Protein AF-A0A258T9L0-F1 (afdb_monomer_lite)

Radius of gyration: 16.33 Å; chains: 1; bounding box: 43×33×34 Å

Structure (mmCIF, N/CA/C/O backbone):
data_AF-A0A258T9L0-F1
#
_entry.id   AF-A0A258T9L0-F1
#
loop_
_atom_site.group_PDB
_atom_site.id
_atom_site.type_symbol
_atom_site.label_atom_id
_atom_site.label_alt_id
_atom_site.label_comp_id
_atom_site.label_asym_id
_atom_site.label_entity_id
_atom_site.label_seq_id
_atom_site.pdbx_PDB_ins_code
_atom_site.Cartn_x
_atom_site.Cartn_y
_atom_site.Cartn_z
_atom_site.occupancy
_atom_site.B_iso_or_equiv
_atom_site.auth_seq_id
_atom_site.auth_comp_id
_atom_site.auth_asym_id
_atom_site.auth_atom_id
_atom_site.pdbx_PDB_model_num
ATOM 1 N N . MET A 1 1 ? -24.506 11.084 -10.421 1.00 35.34 1 MET A N 1
ATOM 2 C CA . MET A 1 1 ? -24.057 11.888 -9.265 1.00 35.34 1 MET A CA 1
ATOM 3 C C . MET A 1 1 ? -23.288 10.966 -8.338 1.00 35.34 1 MET A C 1
ATOM 5 O O . MET A 1 1 ? -23.856 9.936 -7.994 1.00 35.34 1 MET A O 1
ATOM 9 N N . PRO A 1 2 ? -22.027 11.251 -7.987 1.00 38.81 2 PRO A N 1
ATOM 10 C CA . PRO A 1 2 ? -21.341 10.466 -6.970 1.00 38.81 2 PRO A CA 1
ATOM 11 C C . PRO A 1 2 ? -21.965 10.782 -5.605 1.00 38.81 2 PRO A C 1
ATOM 13 O O . PRO A 1 2 ? -22.117 11.947 -5.242 1.00 38.81 2 PRO A O 1
ATOM 16 N N . ALA A 1 3 ? -22.380 9.745 -4.882 1.00 41.25 3 ALA A N 1
ATOM 17 C CA . ALA A 1 3 ? -22.872 9.861 -3.518 1.00 41.25 3 ALA A CA 1
ATOM 18 C C . ALA A 1 3 ? -21.671 9.804 -2.564 1.00 41.25 3 ALA A C 1
ATOM 20 O O . ALA A 1 3 ? -20.994 8.782 -2.490 1.00 41.25 3 ALA A O 1
ATOM 21 N N . TYR A 1 4 ? -21.398 10.899 -1.856 1.00 42.88 4 TYR A N 1
ATOM 22 C CA . TYR A 1 4 ? -20.485 10.887 -0.715 1.00 42.88 4 TYR A CA 1
ATOM 23 C C . TYR A 1 4 ? -21.282 10.483 0.526 1.00 42.88 4 TYR A C 1
ATOM 25 O O . TYR A 1 4 ? -22.284 11.119 0.856 1.00 42.88 4 TYR A O 1
ATOM 33 N N . PHE A 1 5 ? -20.859 9.411 1.197 1.00 47.22 5 PHE A N 1
ATOM 34 C CA . PHE A 1 5 ? -21.396 9.054 2.507 1.00 47.22 5 PHE A CA 1
ATOM 35 C C . PHE A 1 5 ? -21.071 10.178 3.504 1.00 47.22 5 PHE A C 1
ATOM 37 O O . PHE A 1 5 ? -19.937 10.666 3.501 1.00 47.22 5 PHE A O 1
ATOM 44 N N . PRO A 1 6 ? -22.024 10.604 4.351 1.00 46.25 6 PRO A N 1
ATOM 45 C CA . PRO A 1 6 ? -21.731 11.568 5.400 1.00 46.25 6 PRO A CA 1
ATOM 46 C C . PRO A 1 6 ? -20.735 10.930 6.372 1.00 46.25 6 PRO A C 1
ATOM 48 O O . PRO A 1 6 ? -21.053 9.944 7.036 1.00 46.25 6 PRO A O 1
ATOM 51 N N . SER A 1 7 ? -19.511 11.459 6.435 1.00 50.47 7 SER A N 1
ATOM 52 C CA . SER A 1 7 ? -18.567 11.071 7.477 1.00 50.47 7 SER A CA 1
ATOM 53 C C . SER A 1 7 ? -19.022 11.730 8.773 1.00 50.47 7 SER A C 1
ATOM 55 O O . SER A 1 7 ? -18.854 12.940 8.946 1.00 50.47 7 SE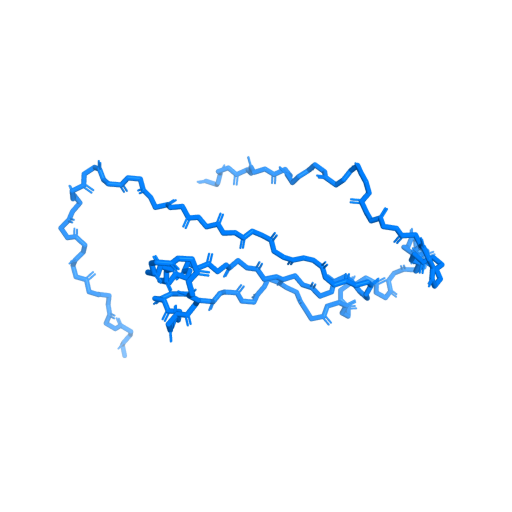R A O 1
ATOM 57 N N . GLU A 1 8 ? -19.593 10.960 9.694 1.00 51.59 8 GLU A N 1
ATOM 58 C CA . GLU A 1 8 ? -19.585 11.374 11.092 1.00 51.59 8 GLU A CA 1
ATOM 59 C C . GLU A 1 8 ? -18.115 11.450 11.503 1.00 51.59 8 GLU A C 1
ATOM 61 O O . GLU A 1 8 ? -17.449 10.433 11.689 1.00 51.59 8 GLU A O 1
ATOM 66 N N . ALA A 1 9 ? -17.576 12.668 11.522 1.00 50.50 9 ALA A N 1
ATOM 67 C CA . ALA A 1 9 ? -16.207 12.949 11.909 1.00 50.50 9 ALA A CA 1
ATOM 68 C C . ALA A 1 9 ? -16.057 12.690 13.413 1.00 50.50 9 ALA A C 1
ATOM 70 O O . ALA A 1 9 ? -16.041 13.603 14.231 1.00 50.50 9 ALA A O 1
ATOM 71 N N . THR A 1 10 ? -15.972 11.419 13.794 1.00 53.81 10 THR A N 1
ATOM 72 C CA . THR A 1 10 ? -15.267 11.048 15.013 1.00 53.81 10 THR A CA 1
ATOM 73 C C . THR A 1 10 ? -13.802 11.338 14.728 1.00 53.81 10 THR A C 1
ATOM 75 O O . THR A 1 10 ? -13.297 10.885 13.699 1.00 53.81 10 THR A O 1
ATOM 78 N N . GLU A 1 11 ? -13.129 12.093 15.598 1.00 52.19 11 GLU A N 1
ATOM 79 C CA . GLU A 1 11 ? -11.680 12.339 15.552 1.00 52.19 11 GLU A CA 1
ATOM 80 C C . GLU A 1 11 ? -10.893 11.032 15.743 1.00 52.19 11 GLU A C 1
ATOM 82 O O . GLU A 1 11 ? -10.238 10.775 16.750 1.00 52.19 11 GLU A O 1
ATOM 87 N N . SER A 1 12 ? -11.022 10.141 14.773 1.00 69.06 12 SER A N 1
ATOM 88 C CA . SER A 1 12 ? -10.426 8.827 14.746 1.00 69.06 12 SER A CA 1
ATOM 89 C C . SER A 1 12 ? -9.301 8.884 13.731 1.00 69.06 12 SER A C 1
ATOM 91 O O . SER A 1 12 ? -9.496 9.125 12.541 1.00 69.06 12 SER A O 1
ATOM 93 N N . HIS A 1 13 ? -8.082 8.726 14.229 1.00 73.06 13 HIS A N 1
ATOM 94 C CA . HIS A 1 13 ? -6.929 8.557 13.365 1.00 73.06 13 HIS A CA 1
ATOM 95 C C . HIS A 1 13 ? -7.032 7.171 12.723 1.00 73.06 13 HIS A C 1
ATOM 97 O O . HIS A 1 13 ? -7.259 6.176 13.414 1.00 73.06 13 HIS A O 1
ATOM 103 N N . ALA A 1 14 ? -6.874 7.098 11.404 1.00 83.00 14 ALA A N 1
ATOM 104 C CA . ALA A 1 14 ? -6.775 5.837 10.685 1.00 83.00 14 ALA A CA 1
ATOM 105 C C . ALA A 1 14 ? -5.303 5.540 10.382 1.00 83.00 14 ALA A C 1
ATOM 107 O O . ALA A 1 14 ? -4.581 6.408 9.896 1.00 83.00 14 ALA A O 1
ATOM 108 N N . ILE A 1 15 ? -4.867 4.311 10.663 1.00 83.88 15 ILE A N 1
ATOM 109 C CA . ILE A 1 15 ? -3.526 3.840 10.306 1.00 83.88 15 ILE A CA 1
ATOM 110 C C . ILE A 1 15 ? -3.601 3.212 8.919 1.00 83.88 15 ILE A C 1
ATOM 112 O O . ILE A 1 15 ? -4.379 2.283 8.697 1.00 83.88 15 ILE A O 1
ATOM 116 N N . PHE A 1 16 ? -2.773 3.718 8.013 1.00 89.19 16 PHE A N 1
ATOM 117 C CA . PHE A 1 16 ? -2.533 3.122 6.707 1.00 89.19 16 PHE A CA 1
ATOM 118 C C . PHE A 1 16 ? -1.100 2.606 6.640 1.00 89.19 16 PHE A C 1
ATOM 120 O O . PHE A 1 16 ? -0.183 3.218 7.186 1.00 89.19 16 PHE A O 1
ATOM 127 N N . TYR A 1 17 ? -0.923 1.492 5.943 1.00 89.19 17 TYR A N 1
ATOM 128 C CA . TYR A 1 17 ? 0.374 0.926 5.612 1.00 89.19 17 TYR A CA 1
ATOM 129 C C . TYR A 1 17 ? 0.685 1.261 4.162 1.00 89.19 17 TYR A C 1
ATOM 131 O O . TYR A 1 17 ? -0.110 0.944 3.273 1.00 89.19 17 TYR A O 1
ATOM 139 N N . LEU A 1 18 ? 1.830 1.903 3.947 1.00 89.88 18 LEU A N 1
ATOM 140 C CA . LEU A 1 18 ? 2.384 2.149 2.625 1.00 89.88 18 LEU A CA 1
ATOM 141 C C . LEU A 1 18 ? 3.244 0.957 2.221 1.00 89.88 18 LEU A C 1
ATOM 143 O O . LEU A 1 18 ? 4.197 0.612 2.919 1.00 89.88 18 LEU A O 1
ATOM 147 N N . MET A 1 19 ? 2.889 0.338 1.103 1.00 89.12 19 MET A N 1
ATOM 148 C CA . MET A 1 19 ? 3.655 -0.731 0.479 1.00 89.12 19 MET A CA 1
ATOM 149 C C . MET A 1 19 ? 4.174 -0.240 -0.867 1.00 89.12 19 MET A C 1
ATOM 151 O O . MET A 1 19 ? 3.430 0.372 -1.631 1.00 89.12 19 MET A O 1
ATOM 155 N N . VAL A 1 20 ? 5.451 -0.504 -1.135 1.00 85.81 20 VAL A N 1
ATOM 156 C CA . VAL A 1 20 ? 6.130 -0.143 -2.382 1.00 85.81 20 VAL A CA 1
ATOM 157 C C . VAL A 1 20 ? 6.813 -1.398 -2.912 1.00 85.81 20 VAL A C 1
ATOM 159 O O . VAL A 1 20 ? 7.593 -2.028 -2.194 1.00 85.81 20 VAL A O 1
ATOM 162 N N . ALA A 1 21 ? 6.470 -1.790 -4.134 1.00 84.12 21 ALA A N 1
ATOM 163 C CA . ALA A 1 21 ? 7.085 -2.902 -4.843 1.00 84.12 21 ALA A CA 1
ATOM 164 C C . ALA A 1 21 ? 8.406 -2.473 -5.506 1.00 84.12 21 ALA A C 1
ATOM 166 O O . ALA A 1 21 ? 8.705 -1.286 -5.625 1.00 84.12 21 ALA A O 1
ATOM 167 N N . ALA A 1 22 ? 9.214 -3.448 -5.931 1.00 79.44 22 ALA A N 1
ATOM 168 C CA . ALA A 1 22 ? 10.534 -3.195 -6.519 1.00 79.44 22 ALA A CA 1
ATOM 169 C C . ALA A 1 22 ? 10.474 -2.423 -7.851 1.00 79.44 22 ALA A C 1
ATOM 171 O O . ALA A 1 22 ? 11.397 -1.683 -8.178 1.00 79.44 22 ALA A O 1
ATOM 172 N N . ASP A 1 23 ? 9.374 -2.562 -8.591 1.00 78.50 23 ASP A N 1
ATOM 173 C CA . ASP A 1 23 ? 9.072 -1.809 -9.814 1.00 78.50 23 ASP A CA 1
ATOM 174 C C . ASP A 1 23 ? 8.492 -0.408 -9.535 1.00 78.50 23 ASP A C 1
ATOM 176 O O . ASP A 1 23 ? 8.164 0.333 -10.459 1.00 78.50 23 ASP A O 1
ATOM 180 N N . GLY A 1 24 ? 8.364 -0.035 -8.260 1.00 79.94 24 GLY A N 1
ATOM 181 C CA . GLY A 1 24 ? 7.798 1.233 -7.825 1.00 79.94 24 GLY A CA 1
ATOM 182 C C . GLY A 1 24 ? 6.269 1.260 -7.768 1.00 79.94 24 GLY A C 1
ATOM 183 O O . GLY A 1 24 ? 5.709 2.282 -7.371 1.00 79.94 24 GLY A O 1
ATOM 184 N N . ALA A 1 25 ? 5.560 0.168 -8.071 1.00 85.69 25 ALA A N 1
ATOM 185 C CA . ALA A 1 25 ? 4.127 0.126 -7.799 1.00 85.69 25 ALA A CA 1
ATOM 186 C C . ALA A 1 25 ? 3.876 0.376 -6.301 1.00 85.69 25 ALA A C 1
ATOM 188 O O . ALA A 1 25 ? 4.527 -0.215 -5.435 1.00 85.69 25 ALA A O 1
ATOM 189 N N . ALA A 1 26 ? 2.951 1.281 -5.984 1.00 88.56 26 ALA A N 1
ATOM 190 C CA . ALA A 1 26 ? 2.746 1.762 -4.623 1.00 88.56 26 ALA A CA 1
ATOM 191 C C . ALA A 1 26 ? 1.271 1.714 -4.233 1.00 88.56 26 ALA A C 1
ATOM 193 O O . ALA A 1 26 ? 0.393 2.161 -4.977 1.00 88.56 26 ALA A O 1
ATOM 194 N N . GLU A 1 27 ? 0.995 1.225 -3.025 1.00 92.19 27 GLU A N 1
ATOM 195 C CA . GLU A 1 27 ? -0.353 1.189 -2.469 1.00 92.19 27 GLU A CA 1
ATOM 196 C C . GLU A 1 27 ? -0.398 1.601 -0.996 1.00 92.19 27 GLU A C 1
ATOM 198 O O . GLU A 1 27 ? 0.492 1.290 -0.203 1.00 92.19 27 GLU A O 1
ATOM 203 N N . LEU A 1 28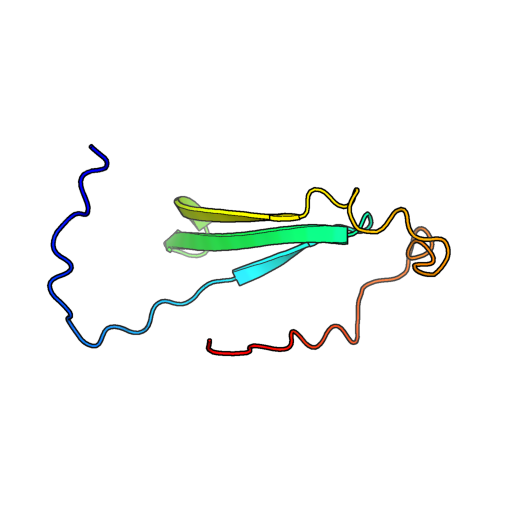 ? -1.483 2.279 -0.620 1.00 93.12 28 LEU A N 1
ATOM 204 C CA . LEU A 1 28 ? -1.870 2.498 0.769 1.00 93.12 28 LEU A CA 1
ATOM 205 C C . LEU A 1 28 ? -2.992 1.536 1.126 1.00 93.12 28 LEU A C 1
ATOM 207 O O . LEU A 1 28 ? -4.010 1.458 0.436 1.00 93.12 28 LEU A O 1
ATOM 211 N N . SER A 1 29 ? -2.837 0.830 2.238 1.00 93.25 29 SER A N 1
ATOM 212 C CA . SER A 1 29 ? -3.836 -0.130 2.699 1.00 93.25 29 SER A CA 1
ATOM 213 C C . SER A 1 29 ? -4.187 0.068 4.167 1.00 93.25 29 SER A C 1
ATOM 215 O O . SER A 1 29 ? -3.335 0.384 4.996 1.00 93.25 29 SER A O 1
ATOM 217 N N . ARG A 1 30 ? -5.459 -0.160 4.500 1.00 94.00 30 ARG A N 1
ATOM 218 C CA . ARG A 1 30 ? -5.946 -0.267 5.877 1.00 94.00 30 ARG A CA 1
ATOM 219 C C . ARG A 1 30 ? -6.431 -1.699 6.120 1.00 94.00 30 ARG A C 1
ATOM 221 O O . ARG A 1 30 ? -7.615 -1.982 5.902 1.00 94.00 30 ARG A O 1
ATOM 228 N N . PRO A 1 31 ? -5.532 -2.622 6.502 1.00 91.75 31 PRO A N 1
ATOM 229 C CA . PRO A 1 31 ? -5.882 -4.008 6.754 1.00 91.75 31 PRO A CA 1
ATOM 230 C C . PRO A 1 31 ? -6.545 -4.180 8.124 1.00 91.75 31 PRO A C 1
ATOM 232 O O . PRO A 1 31 ? -6.235 -3.479 9.088 1.00 91.75 31 PRO A O 1
ATOM 235 N N . VAL A 1 32 ? -7.422 -5.172 8.226 1.00 91.62 32 VAL A N 1
ATOM 236 C CA . VAL A 1 32 ? -7.879 -5.730 9.497 1.00 91.62 32 VAL A CA 1
ATOM 237 C C . VAL A 1 32 ? -6.939 -6.872 9.859 1.00 91.62 32 VAL A C 1
ATOM 239 O O . VAL A 1 32 ? -6.895 -7.891 9.169 1.00 91.62 32 VAL A O 1
ATOM 242 N N . VAL A 1 33 ? -6.191 -6.701 10.948 1.00 88.81 33 VAL A N 1
ATOM 243 C CA . VAL A 1 33 ? -5.328 -7.746 11.508 1.00 88.81 33 VAL A CA 1
ATOM 244 C C . VAL A 1 33 ? -5.902 -8.180 12.850 1.00 88.81 33 VAL A C 1
ATOM 246 O O . VAL A 1 33 ? -5.988 -7.381 13.785 1.00 88.81 33 VAL A O 1
ATOM 249 N N . ARG A 1 34 ? -6.283 -9.453 12.971 1.00 89.38 34 ARG A N 1
ATOM 250 C CA . ARG A 1 34 ? -6.737 -10.044 14.237 1.00 89.38 34 ARG A CA 1
ATOM 251 C C . ARG A 1 34 ? -5.837 -11.200 14.612 1.00 89.38 34 ARG A C 1
ATOM 253 O O . ARG A 1 34 ? -5.578 -12.083 13.805 1.00 89.38 34 ARG A O 1
ATOM 260 N N . ARG A 1 35 ? -5.363 -11.209 15.861 1.00 93.00 35 ARG A N 1
ATOM 261 C CA . ARG A 1 35 ? -4.471 -12.266 16.381 1.00 93.00 35 ARG A CA 1
ATOM 262 C C . ARG A 1 35 ? -3.225 -12.484 15.500 1.00 93.00 35 ARG A C 1
ATOM 264 O O . ARG A 1 35 ? -2.775 -13.610 15.339 1.00 93.00 35 ARG A O 1
ATOM 271 N N . GLY A 1 36 ? -2.701 -11.404 14.914 1.00 89.50 36 GLY A N 1
ATOM 272 C CA . GLY A 1 36 ? -1.546 -11.447 14.010 1.00 89.50 36 GLY A CA 1
ATOM 273 C C . GLY A 1 36 ? -1.840 -11.982 12.604 1.00 89.50 36 GLY A C 1
ATOM 274 O O . GLY A 1 36 ? -0.915 -12.117 11.814 1.00 89.50 36 GLY A O 1
ATOM 275 N N . VAL A 1 37 ? -3.102 -12.274 12.278 1.00 92.38 37 VAL A N 1
ATOM 276 C CA . VAL A 1 37 ? -3.519 -12.786 10.971 1.00 92.38 37 VAL A CA 1
ATOM 277 C C . VAL A 1 37 ? -4.271 -11.696 10.216 1.00 92.38 37 VAL A C 1
ATOM 279 O O . VAL A 1 37 ? -5.147 -11.029 10.771 1.00 92.38 37 VAL A O 1
ATOM 282 N N . PHE A 1 38 ? -3.911 -11.507 8.948 1.00 91.81 38 PHE A N 1
ATOM 283 C CA . PHE A 1 38 ? -4.657 -10.663 8.021 1.00 91.81 38 PHE A CA 1
ATOM 284 C C . PHE A 1 38 ? -6.027 -11.288 7.725 1.00 91.81 38 PHE A C 1
ATOM 286 O O . PHE A 1 38 ? -6.101 -12.454 7.343 1.00 91.81 38 PHE A O 1
ATOM 293 N N . GLU A 1 39 ? -7.101 -10.514 7.878 1.00 94.75 39 GLU A N 1
ATOM 294 C CA . GLU A 1 39 ? -8.463 -10.962 7.556 1.00 94.75 39 GLU A CA 1
ATOM 295 C C . GLU A 1 39 ? -8.985 -10.336 6.259 1.00 94.75 39 GLU A C 1
ATOM 297 O O . GLU A 1 39 ? -9.493 -11.039 5.387 1.00 94.75 39 GLU A O 1
ATOM 302 N N . SER A 1 40 ? -8.897 -9.010 6.136 1.00 94.31 40 SER A N 1
ATOM 303 C CA . SER A 1 40 ? -9.432 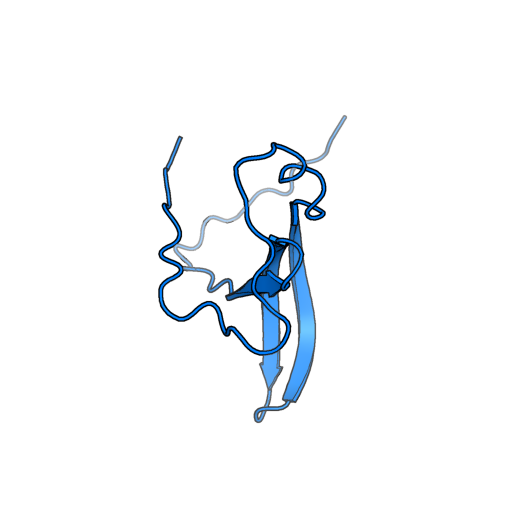-8.268 4.992 1.00 94.31 40 SER A CA 1
ATOM 304 C C . SER A 1 40 ? -8.855 -6.855 4.906 1.00 94.31 40 SER A C 1
ATOM 306 O O . SER A 1 40 ? -8.215 -6.369 5.839 1.00 94.31 40 SER A O 1
ATOM 308 N N . PHE A 1 41 ? -9.103 -6.170 3.787 1.00 91.38 41 PHE A N 1
ATOM 309 C CA . PHE A 1 41 ? -8.859 -4.734 3.662 1.00 91.38 41 PHE A CA 1
ATOM 310 C C . PHE A 1 41 ? -10.149 -3.962 3.912 1.00 91.38 41 PHE A C 1
ATOM 312 O O . PHE A 1 41 ? -11.172 -4.248 3.294 1.00 91.38 41 PHE A O 1
ATOM 319 N N . VAL A 1 42 ? -10.085 -2.953 4.782 1.00 92.81 42 VAL A N 1
ATOM 320 C CA . VAL A 1 42 ? -11.162 -1.962 4.891 1.00 92.81 42 VAL A CA 1
ATOM 321 C C . VAL A 1 42 ? -11.069 -0.964 3.741 1.00 92.81 42 VAL A C 1
ATOM 323 O O . VAL A 1 42 ? -12.084 -0.544 3.200 1.00 92.81 42 VAL A O 1
ATOM 326 N N . GLU A 1 43 ? -9.845 -0.579 3.381 1.00 90.44 43 GLU A N 1
ATOM 327 C CA . GLU A 1 43 ? -9.562 0.340 2.285 1.00 90.44 43 GLU A CA 1
ATOM 328 C C . GLU A 1 43 ? -8.227 -0.022 1.635 1.00 90.44 43 GLU A C 1
ATOM 330 O O . GLU A 1 43 ? -7.292 -0.463 2.315 1.00 90.44 43 GLU A O 1
ATOM 335 N N . ARG A 1 44 ? -8.162 0.146 0.314 1.00 92.50 44 ARG A N 1
ATOM 336 C CA . ARG A 1 44 ? -6.976 -0.115 -0.497 1.00 92.50 44 ARG A CA 1
ATOM 337 C C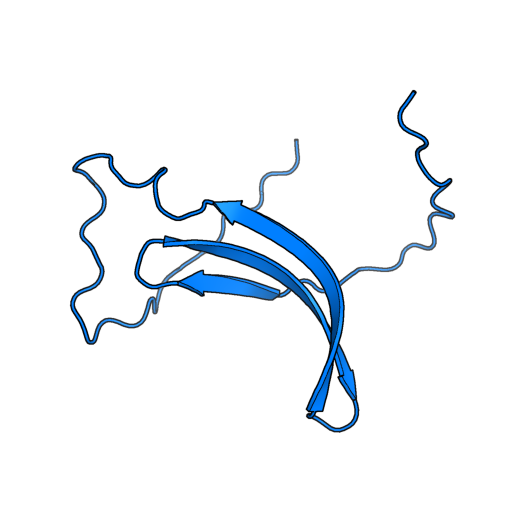 . ARG A 1 44 ? -6.938 0.889 -1.644 1.00 92.50 44 ARG A C 1
ATOM 339 O O . ARG A 1 44 ? -7.851 0.915 -2.466 1.00 92.50 44 ARG A O 1
ATOM 346 N N . ILE A 1 45 ? -5.909 1.726 -1.657 1.00 90.44 45 ILE A N 1
ATOM 347 C CA . ILE A 1 45 ? -5.724 2.819 -2.611 1.00 90.44 45 ILE A CA 1
ATOM 348 C C . ILE A 1 45 ? -4.447 2.533 -3.394 1.00 90.44 45 ILE A C 1
ATOM 350 O O . ILE A 1 45 ? -3.364 2.484 -2.812 1.00 90.44 45 ILE A O 1
ATOM 354 N N . PHE A 1 46 ? -4.576 2.365 -4.707 1.00 89.06 46 PHE A N 1
ATOM 355 C CA . PHE A 1 46 ? -3.436 2.247 -5.611 1.00 89.06 46 PHE A CA 1
ATOM 356 C C . PHE A 1 46 ? -2.953 3.651 -5.968 1.00 89.06 46 PHE A C 1
ATOM 358 O O . PHE A 1 46 ? -3.723 4.452 -6.498 1.00 89.06 46 PHE A O 1
ATOM 365 N N . LEU A 1 47 ? -1.710 3.963 -5.605 1.00 85.75 47 LEU A N 1
ATOM 366 C CA . LEU A 1 47 ? -1.107 5.277 -5.820 1.00 85.75 47 LEU A CA 1
ATOM 367 C C . LEU A 1 47 ? -0.373 5.353 -7.158 1.00 85.75 47 LEU A C 1
ATOM 369 O O . LEU A 1 47 ? -0.435 6.384 -7.817 1.00 85.75 47 LEU A O 1
ATOM 373 N N . SER A 1 48 ? 0.311 4.275 -7.537 1.00 84.94 48 SER A N 1
ATOM 374 C CA . SER A 1 48 ? 1.011 4.135 -8.814 1.00 84.94 48 SER A CA 1
ATOM 375 C C . SER A 1 48 ? 1.096 2.658 -9.187 1.00 84.94 48 SER A C 1
ATOM 377 O O . SER A 1 48 ? 1.185 1.797 -8.306 1.00 84.94 48 SER A O 1
ATOM 379 N N . ASP A 1 49 ? 1.078 2.368 -10.482 1.00 84.00 49 ASP A N 1
ATOM 380 C CA . ASP A 1 49 ? 1.321 1.040 -11.052 1.00 84.00 49 ASP A CA 1
ATOM 381 C C . ASP A 1 49 ? 2.805 0.806 -11.395 1.00 84.00 49 ASP A C 1
ATOM 383 O O . ASP A 1 49 ? 3.141 -0.205 -12.005 1.00 84.00 49 ASP A O 1
ATOM 387 N N . GLY A 1 50 ? 3.686 1.740 -11.017 1.00 78.31 50 GLY A N 1
ATOM 388 C CA . GLY A 1 50 ? 5.118 1.701 -11.321 1.00 78.31 50 GLY A CA 1
ATOM 389 C C 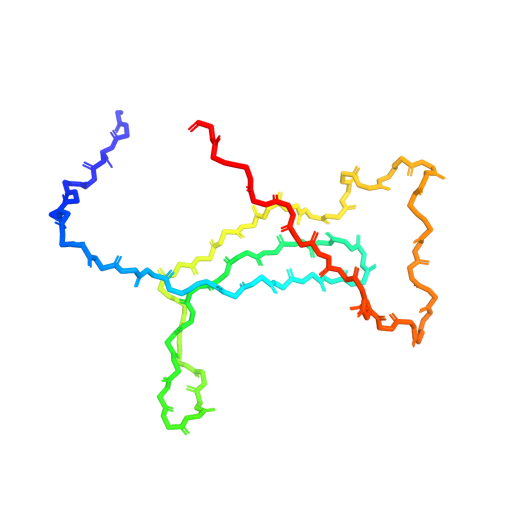. GLY A 1 50 ? 5.464 2.209 -12.724 1.00 78.31 50 GLY A C 1
ATOM 390 O O . GLY A 1 50 ? 6.625 2.511 -12.997 1.00 78.31 50 GLY A O 1
ATOM 391 N N . ALA A 1 51 ? 4.479 2.402 -13.610 1.00 74.19 51 ALA A N 1
ATOM 392 C CA . ALA A 1 51 ? 4.718 2.916 -14.957 1.00 74.19 51 ALA A CA 1
ATOM 393 C C . ALA A 1 51 ? 5.029 4.421 -14.964 1.00 74.19 51 ALA A C 1
ATOM 395 O O . ALA A 1 51 ? 5.673 4.907 -15.893 1.00 74.19 51 ALA A O 1
ATOM 396 N N . ASP A 1 52 ? 4.647 5.158 -13.917 1.00 62.41 52 ASP A N 1
ATOM 397 C CA . ASP A 1 52 ? 5.011 6.574 -13.746 1.00 62.41 52 ASP A CA 1
ATOM 398 C C . ASP A 1 52 ? 6.534 6.779 -13.628 1.00 62.41 52 ASP A C 1
ATOM 400 O O . ASP A 1 52 ? 7.048 7.875 -13.857 1.00 62.41 52 ASP A O 1
ATOM 404 N N . PHE A 1 53 ? 7.269 5.712 -13.301 1.00 60.59 53 PHE A N 1
ATOM 405 C CA . PHE A 1 53 ? 8.718 5.708 -13.143 1.00 60.59 53 PHE A CA 1
ATOM 406 C C . PHE A 1 53 ? 9.486 5.321 -14.413 1.00 60.59 53 PHE A C 1
ATOM 408 O O . PHE A 1 53 ? 10.710 5.242 -14.378 1.00 60.59 53 PHE A O 1
ATOM 415 N N . ASN A 1 54 ? 8.812 5.209 -15.566 1.00 52.84 54 ASN A N 1
ATOM 416 C CA . ASN A 1 54 ? 9.436 5.052 -16.894 1.00 52.84 54 ASN A CA 1
ATOM 417 C C . ASN A 1 54 ? 10.182 6.313 -17.393 1.00 52.84 54 ASN A C 1
ATOM 419 O O . ASN A 1 54 ? 10.424 6.488 -18.588 1.00 52.84 54 ASN A O 1
ATOM 423 N N . VAL A 1 55 ? 10.532 7.220 -16.484 1.00 50.47 55 VAL A N 1
ATOM 424 C CA . VAL A 1 55 ? 11.456 8.319 -16.738 1.00 50.47 55 VAL A CA 1
ATOM 425 C C . VAL A 1 55 ? 12.847 7.768 -16.448 1.00 50.47 55 VAL A C 1
ATOM 427 O O . VAL A 1 55 ? 13.064 7.217 -15.374 1.00 50.47 55 VAL A O 1
ATOM 430 N N . GLU A 1 56 ? 13.788 7.930 -17.380 1.00 53.28 56 GLU A N 1
ATOM 431 C CA . GLU A 1 56 ? 15.185 7.438 -17.374 1.00 53.28 56 GLU A CA 1
ATOM 432 C C . GLU A 1 56 ? 16.012 7.690 -16.083 1.00 53.28 56 GLU A C 1
ATOM 434 O O . GLU A 1 56 ? 17.187 7.337 -16.003 1.00 53.28 56 GLU A O 1
ATOM 439 N N . SER A 1 57 ? 15.427 8.316 -15.064 1.00 52.72 57 SER A N 1
ATOM 440 C CA . SER A 1 57 ? 16.025 8.711 -13.796 1.00 52.72 57 SER A CA 1
ATOM 441 C C . SER A 1 57 ? 15.794 7.751 -12.624 1.00 52.72 57 SER A C 1
ATOM 443 O O . SER A 1 57 ? 16.378 7.985 -11.566 1.00 52.72 57 SER A O 1
ATOM 445 N N . ILE A 1 58 ? 14.975 6.703 -12.755 1.00 52.84 58 ILE A N 1
ATOM 446 C CA . ILE A 1 58 ? 14.757 5.741 -11.661 1.00 52.84 58 ILE A CA 1
ATOM 447 C C . ILE A 1 58 ? 15.423 4.435 -12.038 1.00 52.84 58 ILE A C 1
ATOM 449 O O . ILE A 1 58 ? 14.908 3.642 -12.821 1.00 52.84 58 ILE A O 1
ATOM 453 N N . LYS A 1 59 ? 16.630 4.239 -11.502 1.00 54.03 59 LYS A N 1
ATOM 454 C CA . LYS A 1 59 ? 17.287 2.942 -11.589 1.00 54.03 59 LYS A CA 1
ATOM 455 C C . LYS A 1 59 ? 16.396 1.930 -10.864 1.00 54.03 59 LYS A C 1
ATOM 457 O O . LYS A 1 59 ? 16.087 2.177 -9.696 1.00 54.03 59 LYS A O 1
ATOM 462 N N . PRO A 1 60 ? 15.986 0.835 -11.526 1.00 55.75 60 PRO A N 1
ATOM 463 C CA . PRO A 1 60 ? 15.403 -0.297 -10.825 1.00 55.75 60 PRO A CA 1
ATOM 464 C C . PRO A 1 60 ? 16.342 -0.670 -9.680 1.00 55.75 60 PRO A C 1
ATOM 466 O O . PRO A 1 60 ? 17.560 -0.686 -9.880 1.00 55.75 60 PRO A O 1
ATOM 469 N N . LEU A 1 61 ? 15.7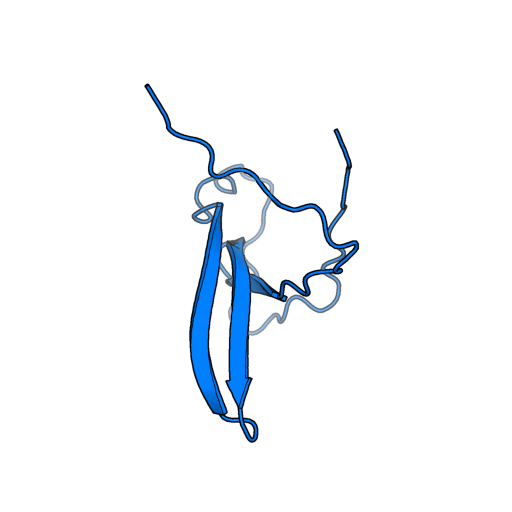91 -0.927 -8.496 1.00 55.88 61 LEU A N 1
ATOM 470 C CA . LEU A 1 61 ? 16.559 -1.559 -7.427 1.00 55.88 61 LEU A CA 1
ATOM 471 C C . LEU A 1 61 ? 17.123 -2.862 -8.005 1.00 55.88 61 LEU A C 1
ATOM 473 O O . LEU A 1 61 ? 16.375 -3.628 -8.617 1.00 55.88 61 LEU A O 1
ATOM 477 N N . GLU A 1 62 ? 18.435 -3.086 -7.895 1.00 60.25 62 GLU A N 1
ATOM 478 C CA . GLU A 1 62 ? 19.002 -4.363 -8.344 1.00 60.25 62 GLU A CA 1
ATOM 479 C C . GLU A 1 62 ? 18.350 -5.508 -7.547 1.00 60.25 62 GLU A C 1
ATOM 481 O O . GLU A 1 62 ? 17.876 -5.284 -6.434 1.00 60.25 62 GLU A O 1
ATOM 486 N N . ASP A 1 63 ? 18.325 -6.732 -8.094 1.00 56.56 63 ASP A N 1
ATOM 487 C CA . ASP A 1 63 ? 17.539 -7.902 -7.627 1.00 56.56 63 ASP A CA 1
ATOM 488 C C . ASP A 1 63 ? 17.786 -8.375 -6.167 1.00 56.56 63 ASP A C 1
ATOM 490 O O . ASP A 1 63 ? 17.332 -9.446 -5.772 1.00 56.56 63 ASP A O 1
ATOM 494 N N . ASN A 1 64 ? 18.487 -7.603 -5.332 1.00 58.50 64 ASN A N 1
ATOM 495 C CA . ASN A 1 64 ? 18.656 -7.812 -3.892 1.00 58.50 64 ASN A CA 1
ATOM 496 C C . ASN A 1 64 ? 18.679 -6.507 -3.062 1.00 58.50 64 ASN A C 1
ATOM 498 O O . ASN A 1 64 ? 19.013 -6.539 -1.874 1.00 58.50 64 ASN A O 1
ATOM 502 N N . GLU A 1 65 ? 18.349 -5.353 -3.642 1.00 59.97 65 GLU A N 1
ATOM 503 C CA . GLU A 1 65 ? 18.313 -4.083 -2.919 1.00 59.97 65 GLU A CA 1
ATOM 504 C C . GLU A 1 65 ? 16.942 -3.880 -2.262 1.00 59.97 65 GLU A C 1
ATOM 506 O O . GLU A 1 65 ? 15.921 -3.650 -2.905 1.00 59.97 65 GLU A O 1
ATOM 511 N N . THR A 1 66 ? 16.909 -3.960 -0.932 1.00 60.88 66 THR A N 1
ATOM 512 C CA . THR A 1 66 ? 15.739 -3.534 -0.156 1.00 60.88 66 THR A CA 1
ATOM 513 C C . THR A 1 66 ? 15.736 -2.009 -0.073 1.00 60.88 66 THR A C 1
ATOM 515 O O . THR A 1 66 ? 16.765 -1.410 0.250 1.00 60.88 66 THR A O 1
ATOM 518 N N . ALA A 1 67 ? 14.582 -1.375 -0.306 1.00 62.69 67 ALA A N 1
ATOM 519 C CA . ALA A 1 67 ? 14.392 0.063 -0.115 1.00 62.69 67 ALA A CA 1
ATOM 520 C C . ALA A 1 67 ? 14.560 0.437 1.372 1.00 62.69 67 ALA A C 1
ATOM 522 O O . ALA A 1 67 ? 13.604 0.501 2.139 1.00 62.69 67 ALA A O 1
ATOM 523 N N . THR A 1 68 ? 15.804 0.641 1.800 1.00 60.62 68 THR A N 1
ATOM 524 C CA . THR A 1 68 ? 16.173 0.845 3.211 1.00 60.62 68 THR A CA 1
ATOM 525 C C . THR A 1 68 ? 16.048 2.298 3.672 1.00 60.62 68 THR A C 1
ATOM 527 O O . THR A 1 68 ? 16.080 2.541 4.872 1.00 60.62 68 THR A O 1
ATOM 530 N N . ASN A 1 69 ? 15.853 3.252 2.753 1.00 58.66 69 ASN A N 1
ATOM 531 C CA . ASN A 1 69 ? 15.800 4.696 3.035 1.00 58.66 69 ASN A CA 1
ATOM 532 C C . ASN A 1 69 ? 14.635 5.409 2.325 1.00 58.66 69 ASN A C 1
ATOM 534 O O . ASN A 1 69 ? 14.771 6.545 1.872 1.00 58.66 69 ASN A O 1
ATOM 538 N N . PHE A 1 70 ? 13.497 4.735 2.175 1.00 63.28 70 PHE A N 1
ATOM 539 C CA . PHE A 1 70 ? 12.311 5.361 1.599 1.00 63.28 70 PHE A CA 1
ATOM 540 C C . PHE A 1 70 ? 11.615 6.245 2.646 1.00 63.28 70 PHE A C 1
ATOM 542 O O . PHE A 1 70 ? 11.052 5.728 3.610 1.00 63.28 70 PHE A O 1
ATOM 549 N N . ASP A 1 71 ? 11.657 7.568 2.456 1.00 65.69 71 ASP A N 1
ATOM 550 C CA . ASP A 1 71 ? 10.993 8.544 3.329 1.00 65.69 71 ASP A CA 1
ATOM 551 C C . ASP A 1 71 ? 9.803 9.207 2.603 1.00 65.69 71 ASP A C 1
ATOM 553 O O . ASP A 1 71 ? 10.001 10.118 1.787 1.00 65.69 71 ASP A O 1
ATOM 557 N N . PRO A 1 72 ? 8.559 8.736 2.827 1.00 64.38 72 PRO A N 1
ATOM 558 C CA . PRO A 1 72 ? 7.391 9.268 2.140 1.00 64.38 72 PRO A CA 1
ATOM 559 C C . PRO A 1 72 ? 7.122 10.722 2.540 1.00 64.38 72 PRO A C 1
ATOM 561 O O . PRO A 1 72 ? 6.813 11.032 3.689 1.00 64.38 72 PRO A O 1
ATOM 564 N N . GLN A 1 73 ? 7.146 11.624 1.559 1.00 70.31 73 GLN A N 1
ATOM 565 C CA . GLN A 1 73 ? 6.779 13.024 1.767 1.00 70.31 73 GLN A CA 1
ATOM 566 C C . GLN A 1 73 ? 5.254 13.176 1.791 1.00 70.31 73 GLN A C 1
ATOM 568 O O . GLN A 1 73 ? 4.584 13.109 0.760 1.00 70.31 73 GLN A O 1
ATOM 573 N N . ILE A 1 74 ? 4.693 13.402 2.980 1.00 65.94 74 ILE A N 1
ATOM 574 C CA . ILE A 1 74 ? 3.260 13.652 3.154 1.00 65.94 74 ILE A CA 1
ATOM 575 C C . ILE A 1 74 ? 3.009 15.158 3.061 1.00 65.94 74 ILE A C 1
ATOM 577 O O . ILE A 1 74 ? 3.277 15.905 4.001 1.00 65.94 74 ILE A O 1
ATOM 581 N N . VAL A 1 75 ? 2.446 15.604 1.940 1.00 68.38 75 VAL A N 1
ATOM 582 C CA . VAL A 1 75 ? 2.001 16.992 1.766 1.00 68.38 75 VAL A CA 1
ATOM 583 C C . VAL A 1 75 ? 0.482 17.038 1.881 1.00 68.38 75 VAL A C 1
ATOM 585 O O . VAL A 1 75 ? -0.229 16.395 1.109 1.00 68.38 75 VAL A O 1
ATOM 588 N N . ARG A 1 76 ? -0.034 17.814 2.837 1.00 56.84 76 ARG A N 1
ATOM 589 C CA . ARG A 1 76 ? -1.453 18.192 2.841 1.00 56.84 76 ARG A CA 1
ATOM 590 C C . ARG A 1 76 ? -1.663 19.259 1.765 1.00 56.84 76 ARG A C 1
ATOM 592 O O . ARG A 1 76 ? -0.953 20.262 1.775 1.00 56.84 76 ARG A O 1
ATOM 599 N N . LYS A 1 77 ? -2.599 19.022 0.844 1.00 51.09 77 LYS A N 1
ATOM 600 C CA . LYS A 1 77 ? -3.148 20.083 -0.010 1.00 51.09 77 LYS A CA 1
ATOM 601 C C . LYS A 1 77 ? -4.213 20.862 0.745 1.00 51.09 77 LYS A C 1
ATOM 603 O O . LYS A 1 77 ? -4.932 20.220 1.544 1.00 51.09 77 LYS A O 1
#

pLDDT: mean 71.91, std 17.5, range [35.34, 94.75]

Secondary structure (DSSP, 8-state):
------------PPP-EEEE-TT--EEEEEEEEETTEEEEEEEEEEEE-SGGG-STT-PPPPTT---TT--------

Foldseek 3Di:
DDDDDDPPPPVDDQDWDWDADLLGWIKTWRFDADPNDTDGTPDIGGPDPSVVVPPPPDDRQPPPDDPPPDDDDDDDD

Sequence (77 aa):
MPAYFPSEATESHAIFYLMVAADGAAELSRPVVRRGVFESFVERIFLSDGADFNVESIKPLEDNETATNFDPQIVRK